Protein AF-A0A4Y2BLA0-F1 (afdb_monomer_lite)

pLDDT: mean 83.07, std 15.46, range [32.91, 97.25]

Foldseek 3Di:
DDDPPDPDPPVVVCCCLCVVVVWDKDQQDDDDDDDPVVVVVVVVVVVVVVVVCVVPVCVVVVDDDDDDDDDDPPCDPPSRPDIDIDNDDPPPD

Structure (mmCIF, N/CA/C/O backbone):
data_AF-A0A4Y2BLA0-F1
#
_entry.id   AF-A0A4Y2BLA0-F1
#
loop_
_atom_site.group_PDB
_atom_site.id
_atom_site.type_symbol
_atom_site.label_atom_id
_atom_site.label_alt_id
_atom_site.label_comp_id
_atom_site.label_asym_id
_atom_site.label_entity_id
_atom_site.label_seq_id
_atom_site.pdbx_PDB_ins_code
_atom_site.Cartn_x
_atom_site.Cartn_y
_atom_site.Cartn_z
_atom_site.occupancy
_atom_site.B_iso_or_equiv
_atom_site.auth_seq_id
_atom_site.auth_comp_id
_atom_site.auth_asym_id
_atom_site.auth_atom_id
_atom_site.pdbx_PDB_model_num
ATOM 1 N N . MET A 1 1 ? -10.180 -9.728 26.275 1.00 32.91 1 MET A N 1
ATOM 2 C CA . MET A 1 1 ? -10.808 -8.779 27.222 1.00 32.91 1 MET A CA 1
ATOM 3 C C . MET A 1 1 ? -12.135 -8.307 26.623 1.00 32.91 1 MET A C 1
ATOM 5 O O .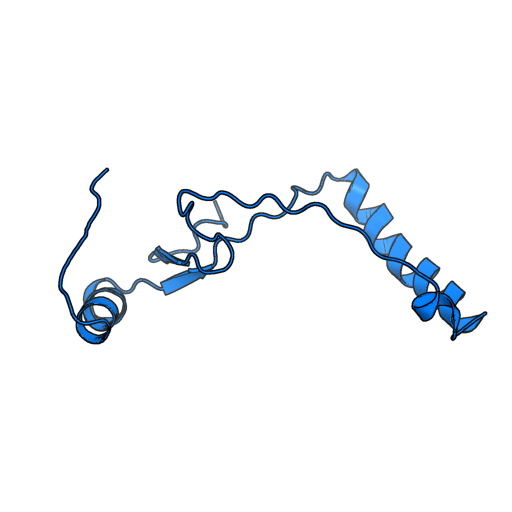 MET A 1 1 ? -12.104 -7.673 25.582 1.00 32.91 1 MET A O 1
ATOM 9 N N . GLY A 1 2 ? -13.264 -8.705 27.226 1.00 34.16 2 GLY A N 1
ATOM 10 C CA . GLY A 1 2 ? -14.625 -8.144 27.090 1.00 34.16 2 GLY A CA 1
ATOM 11 C C . GLY A 1 2 ? -15.233 -7.897 25.698 1.00 34.16 2 GLY A C 1
ATOM 12 O O . GLY A 1 2 ? -15.084 -6.811 25.148 1.00 34.16 2 GLY A O 1
ATOM 13 N 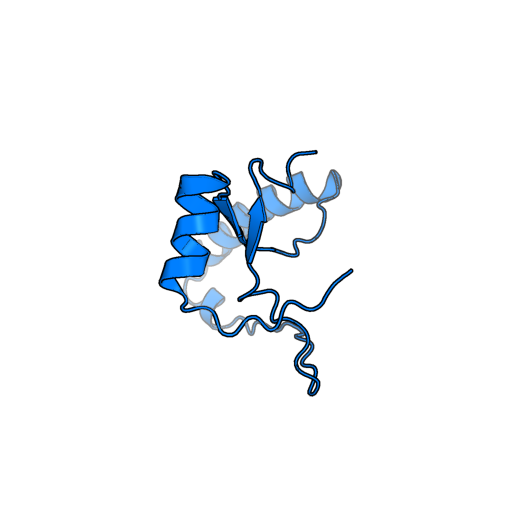N . ASN A 1 3 ? -16.052 -8.834 25.201 1.00 35.69 3 ASN A N 1
ATOM 14 C CA . ASN A 1 3 ? -16.984 -8.581 24.095 1.00 35.69 3 ASN A CA 1
ATOM 15 C C . ASN A 1 3 ? -18.097 -7.623 24.554 1.00 35.69 3 ASN A C 1
ATOM 17 O O . ASN A 1 3 ? -19.047 -8.026 25.223 1.00 35.69 3 ASN A O 1
ATOM 21 N N . PHE A 1 4 ? -17.995 -6.344 24.192 1.00 44.94 4 PHE A N 1
ATOM 22 C CA . PHE A 1 4 ? -19.067 -5.373 24.396 1.00 44.94 4 PHE A CA 1
ATOM 23 C C . PHE A 1 4 ? -20.128 -5.485 23.294 1.00 44.94 4 PHE A C 1
ATOM 25 O O . PHE A 1 4 ? -20.204 -4.656 22.390 1.00 44.94 4 PHE A O 1
ATOM 32 N N . GLN A 1 5 ? -21.011 -6.476 23.405 1.00 47.75 5 GLN A N 1
ATOM 33 C CA . GLN A 1 5 ? -22.339 -6.385 22.796 1.00 47.75 5 GLN A CA 1
ATOM 34 C C . GLN A 1 5 ? -23.170 -5.408 23.641 1.00 47.75 5 GLN A C 1
ATOM 36 O O . GLN A 1 5 ? -23.839 -5.794 24.594 1.00 47.75 5 GLN A O 1
ATOM 41 N N . LYS A 1 6 ? -23.071 -4.103 23.354 1.00 53.31 6 LYS A N 1
ATOM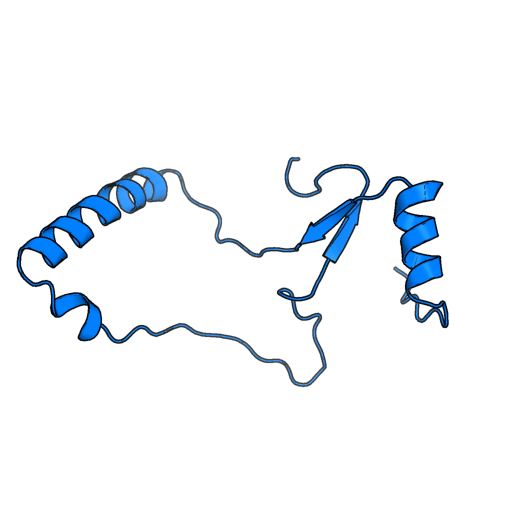 42 C CA . LYS A 1 6 ? -23.950 -3.091 23.957 1.00 53.31 6 LYS A CA 1
ATOM 43 C C . LYS A 1 6 ? -25.029 -2.688 22.959 1.00 53.31 6 LYS A C 1
ATOM 45 O O . LYS A 1 6 ? -24.718 -2.164 21.894 1.00 53.31 6 LYS A O 1
ATOM 50 N N . HIS A 1 7 ? -26.288 -2.858 23.360 1.00 55.31 7 HIS A N 1
ATOM 51 C CA . HIS A 1 7 ? -27.496 -2.304 22.738 1.00 55.31 7 HIS A CA 1
ATOM 52 C C . HIS A 1 7 ? -27.546 -0.761 22.840 1.00 55.31 7 HIS A C 1
ATOM 54 O O . HIS A 1 7 ? -28.518 -0.184 23.314 1.00 55.31 7 HIS A O 1
ATOM 60 N N . ALA A 1 8 ? -26.470 -0.067 22.468 1.00 62.72 8 ALA A N 1
ATOM 61 C CA . ALA A 1 8 ? -26.386 1.389 22.488 1.00 62.72 8 ALA A CA 1
ATOM 62 C C . ALA A 1 8 ? -26.534 1.931 21.064 1.00 62.72 8 ALA A C 1
ATOM 64 O O . ALA A 1 8 ? -25.937 1.400 20.127 1.00 62.72 8 ALA A O 1
ATOM 65 N N . CYS A 1 9 ? -27.306 3.009 20.888 1.00 77.19 9 CYS A N 1
ATOM 66 C CA . CYS A 1 9 ? -27.424 3.630 19.572 1.00 77.19 9 CYS A CA 1
ATOM 67 C C . CYS A 1 9 ? -26.059 4.186 19.127 1.00 77.19 9 CYS A C 1
ATOM 69 O O . CYS A 1 9 ? -25.281 4.708 19.935 1.00 77.19 9 CYS A O 1
ATOM 71 N N . VAL A 1 10 ? -25.772 4.091 17.827 1.00 76.25 10 VAL A N 1
ATOM 72 C CA . VAL A 1 10 ? -24.485 4.491 17.226 1.00 76.25 10 VAL A CA 1
ATOM 73 C C . VAL A 1 10 ? -24.099 5.929 17.602 1.00 76.25 10 VAL A C 1
ATOM 75 O O . VAL A 1 10 ? -22.930 6.222 17.860 1.00 76.25 10 VAL A O 1
ATOM 78 N N . ASN A 1 11 ? -25.086 6.822 17.721 1.00 84.75 11 ASN A N 1
ATOM 79 C CA . ASN A 1 11 ? -24.873 8.216 18.108 1.00 84.75 11 ASN A CA 1
ATOM 80 C C . ASN A 1 11 ? -24.407 8.372 19.560 1.00 84.75 11 ASN A C 1
ATOM 82 O O . ASN A 1 11 ? -23.551 9.214 19.832 1.00 84.75 11 ASN A O 1
ATOM 86 N N . THR A 1 12 ? -24.921 7.564 20.489 1.00 88.44 12 THR A N 1
ATOM 87 C CA . THR A 1 12 ? -24.485 7.582 21.892 1.00 88.44 12 THR A CA 1
ATOM 88 C C . THR A 1 12 ? -23.041 7.107 22.010 1.00 88.44 12 THR A C 1
ATOM 90 O O . THR A 1 12 ? -22.230 7.769 22.653 1.00 88.44 12 THR A O 1
ATOM 93 N N . VAL A 1 13 ? -22.685 6.027 21.309 1.00 86.50 13 VAL A N 1
ATOM 94 C CA . VAL A 1 13 ? -21.306 5.512 21.270 1.00 86.50 13 VAL A CA 1
ATOM 95 C C . VAL A 1 13 ? -20.349 6.559 20.695 1.00 86.50 13 VAL A C 1
ATOM 97 O O . VAL A 1 13 ? -19.319 6.853 21.300 1.00 86.50 13 VAL A O 1
ATOM 100 N N . ARG A 1 14 ? -20.714 7.202 19.577 1.00 86.06 14 ARG A N 1
ATOM 101 C CA . ARG A 1 14 ? -19.902 8.264 18.966 1.00 86.06 14 ARG A CA 1
ATOM 102 C C . ARG A 1 14 ? -19.720 9.469 19.893 1.00 86.06 14 ARG A C 1
ATOM 104 O O . ARG A 1 14 ? -18.607 9.979 19.985 1.00 86.06 14 ARG A O 1
ATOM 111 N N . LYS A 1 15 ? -20.776 9.919 20.584 1.00 91.12 15 LYS A N 1
ATOM 112 C CA . LYS A 1 15 ? -20.697 11.034 21.547 1.00 91.12 15 LYS A CA 1
ATOM 113 C C . LYS A 1 15 ? -19.751 10.712 22.700 1.00 91.12 15 LYS A C 1
ATOM 115 O O . LYS A 1 15 ? -18.912 11.543 23.028 1.00 91.12 15 LYS A O 1
ATOM 120 N N . ILE A 1 16 ? -19.845 9.512 23.273 1.00 92.12 16 ILE A N 1
ATOM 121 C CA . ILE A 1 16 ? -18.952 9.085 24.357 1.00 92.12 16 ILE A CA 1
ATOM 122 C C . ILE A 1 16 ? -17.501 9.059 23.863 1.00 92.12 16 ILE A C 1
ATOM 124 O O . ILE A 1 16 ? -16.635 9.682 24.471 1.00 92.12 16 ILE A O 1
ATOM 128 N N . LEU A 1 17 ? -17.241 8.407 22.726 1.00 91.44 17 LEU A N 1
ATOM 129 C CA . LEU A 1 17 ? -15.890 8.297 22.174 1.00 91.44 17 LEU A CA 1
ATOM 130 C C . LEU A 1 17 ? -15.290 9.666 21.839 1.00 91.44 17 LEU A C 1
ATOM 132 O O . LEU A 1 17 ? -14.143 9.926 22.183 1.00 91.44 17 LEU A O 1
ATOM 136 N N . ARG A 1 18 ? -16.055 10.556 21.199 1.00 91.06 18 ARG A N 1
ATOM 137 C CA . ARG A 1 18 ? -15.521 11.816 20.672 1.00 91.06 18 ARG A CA 1
ATOM 138 C C . ARG A 1 18 ? -15.533 12.966 21.671 1.00 91.06 18 ARG A C 1
ATOM 140 O O . ARG A 1 18 ? -14.552 13.694 21.747 1.00 91.06 18 ARG A O 1
ATOM 147 N N . ASN A 1 19 ? -16.617 13.120 22.424 1.00 90.56 19 ASN A N 1
ATOM 148 C CA . ASN A 1 19 ? -16.833 14.303 23.257 1.00 90.56 19 ASN A CA 1
ATOM 149 C C . ASN A 1 19 ? -16.394 14.081 24.707 1.00 90.56 19 ASN A C 1
ATOM 151 O O . ASN A 1 19 ? -15.975 15.033 25.352 1.00 90.56 19 ASN A O 1
ATOM 155 N N . ILE A 1 20 ? -16.483 12.846 25.218 1.00 92.12 20 ILE A N 1
ATOM 156 C CA . ILE A 1 20 ? -16.091 12.522 26.600 1.00 92.12 20 ILE A CA 1
ATOM 157 C C . ILE A 1 20 ? -14.656 11.993 26.629 1.00 92.12 20 ILE A C 1
ATOM 159 O O . ILE A 1 20 ? -13.808 12.514 27.345 1.00 92.12 20 ILE A O 1
ATOM 163 N N . LEU A 1 21 ? -14.369 10.960 25.834 1.00 92.62 21 LEU A N 1
ATOM 164 C CA . LEU A 1 21 ? -13.067 10.287 25.860 1.00 92.62 21 LEU A CA 1
ATOM 165 C C . LEU A 1 21 ? -12.009 10.974 24.990 1.00 92.62 21 LEU A C 1
ATOM 167 O O . LEU A 1 21 ? -10.816 10.753 25.212 1.00 92.62 21 LEU A O 1
ATOM 171 N N . GLN A 1 22 ? -12.436 11.824 24.047 1.00 92.44 22 GLN A N 1
ATOM 172 C CA . GLN A 1 22 ? -11.584 12.499 23.058 1.00 92.44 22 GLN A CA 1
ATOM 173 C C . GLN A 1 22 ? -10.798 11.519 22.169 1.00 92.44 22 GLN A C 1
ATOM 175 O O . GLN A 1 22 ? -9.672 11.781 21.762 1.00 92.44 22 GLN A O 1
ATOM 180 N N . TYR A 1 23 ? -11.392 10.366 21.856 1.00 94.31 23 TYR A N 1
ATOM 181 C CA . TYR A 1 23 ? -10.792 9.352 20.993 1.00 94.31 23 TYR A CA 1
ATOM 182 C C . TYR A 1 23 ? -11.042 9.664 19.518 1.00 94.31 23 TYR A C 1
ATOM 184 O O . TYR A 1 23 ? -12.100 10.169 19.128 1.00 94.31 23 TYR A O 1
ATOM 192 N N . PHE A 1 24 ? -10.070 9.330 18.683 1.00 90.19 24 PHE A N 1
ATOM 193 C CA . PHE A 1 24 ? -10.087 9.426 17.230 1.00 90.19 24 PHE A CA 1
ATOM 194 C C . PHE A 1 24 ? -10.201 8.025 16.638 1.00 90.19 24 PHE A C 1
ATOM 196 O O . PHE A 1 24 ? -9.778 7.046 17.247 1.00 90.19 24 PHE A O 1
ATOM 203 N N . SER A 1 25 ? -10.813 7.932 15.460 1.00 88.88 25 SER A N 1
ATOM 204 C CA . SER A 1 25 ? -10.992 6.663 14.762 1.00 88.88 25 SER A CA 1
ATOM 205 C C . SER A 1 25 ? -9.803 6.414 13.839 1.00 88.88 25 SER A C 1
ATOM 207 O O . SER A 1 25 ? -9.583 7.188 12.910 1.00 88.88 25 SER A O 1
ATOM 209 N N . PHE A 1 26 ? -9.077 5.324 14.066 1.00 88.50 26 PHE A N 1
ATOM 210 C CA . PHE A 1 26 ? -7.944 4.884 13.260 1.00 88.50 26 PHE A CA 1
ATOM 211 C C . PHE A 1 26 ? -8.319 3.615 12.504 1.00 88.50 26 PHE A C 1
ATOM 213 O O . PHE A 1 26 ? -8.842 2.663 13.085 1.00 88.50 26 PHE A O 1
ATOM 220 N N . LYS A 1 27 ? -8.086 3.592 11.192 1.00 86.12 27 LYS A N 1
ATOM 221 C CA . LYS A 1 27 ? -8.282 2.385 10.385 1.00 86.12 27 LYS A CA 1
ATOM 222 C C . LYS A 1 27 ? -7.109 1.444 10.623 1.00 86.12 27 LYS A C 1
ATOM 224 O O . LYS A 1 27 ? -5.968 1.868 10.493 1.00 86.12 27 LYS A O 1
ATOM 229 N N . ILE A 1 28 ? -7.399 0.182 10.930 1.00 81.12 28 ILE A N 1
ATOM 230 C CA . ILE A 1 28 ? -6.357 -0.843 10.940 1.00 81.12 28 ILE A CA 1
ATOM 231 C C . ILE A 1 28 ? -6.003 -1.140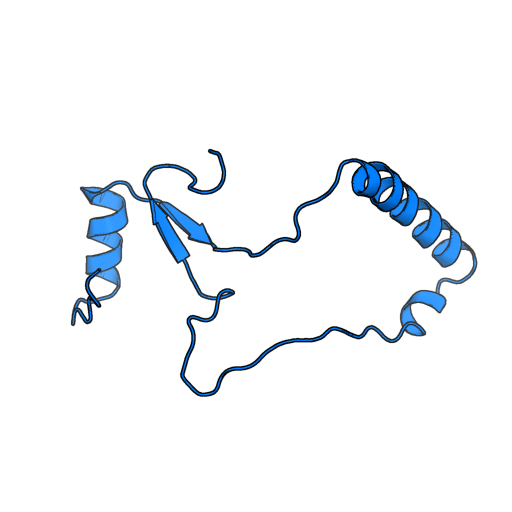 9.488 1.00 81.12 28 ILE A C 1
ATOM 233 O O . ILE A 1 28 ? -6.858 -1.554 8.705 1.00 81.12 28 ILE A O 1
ATOM 237 N N . THR A 1 29 ? -4.751 -0.904 9.128 1.00 76.38 29 THR A N 1
ATOM 238 C CA . THR A 1 29 ? -4.190 -1.307 7.842 1.00 76.38 29 THR A CA 1
ATOM 239 C C . THR A 1 29 ? -3.051 -2.264 8.115 1.00 76.38 29 THR A C 1
ATOM 241 O O . THR A 1 29 ? -2.088 -1.897 8.779 1.00 76.38 29 THR A O 1
ATOM 244 N N . HIS A 1 30 ? -3.175 -3.490 7.618 1.00 74.44 30 HIS A N 1
ATOM 245 C CA . HIS A 1 30 ? -2.044 -4.399 7.555 1.00 74.44 30 HIS A CA 1
ATOM 246 C C . HIS A 1 30 ? -1.229 -4.008 6.324 1.00 74.44 30 HIS A C 1
ATOM 248 O O . HIS A 1 30 ? -1.718 -4.120 5.201 1.00 74.44 30 HIS A O 1
ATOM 254 N N . VAL A 1 31 ? -0.038 -3.471 6.548 1.00 75.56 31 VAL A N 1
ATOM 255 C CA . VAL A 1 31 ? 0.929 -3.160 5.495 1.00 75.56 31 VAL A CA 1
ATOM 256 C C . VAL A 1 31 ? 2.122 -4.084 5.681 1.00 75.56 31 VAL A C 1
ATOM 258 O O . VAL A 1 31 ? 2.467 -4.411 6.814 1.00 75.56 31 VAL A O 1
ATOM 261 N N . GLN A 1 32 ? 2.718 -4.537 4.580 1.00 79.94 32 GLN A N 1
ATOM 262 C CA . GLN A 1 32 ? 3.987 -5.254 4.658 1.00 79.94 32 GLN A CA 1
ATOM 263 C C . GLN A 1 32 ? 5.058 -4.288 5.170 1.00 79.94 32 GLN A C 1
ATOM 265 O O . GLN A 1 32 ? 5.131 -3.143 4.712 1.00 79.94 32 GLN A O 1
ATOM 270 N N . GLU A 1 33 ? 5.841 -4.741 6.147 1.00 86.31 33 GLU A N 1
ATOM 271 C CA . GLU A 1 33 ? 7.009 -4.005 6.619 1.00 86.31 33 GLU A CA 1
ATOM 272 C C . GLU A 1 33 ? 8.012 -3.890 5.471 1.00 86.31 33 GLU A C 1
ATOM 274 O O . GLU A 1 33 ? 8.291 -4.874 4.789 1.00 86.31 33 GLU A O 1
ATOM 279 N N . LEU A 1 34 ? 8.517 -2.679 5.241 1.00 88.38 34 LEU A N 1
ATOM 280 C CA . LEU A 1 34 ? 9.533 -2.447 4.224 1.00 88.38 34 LEU A CA 1
ATOM 281 C C . LEU A 1 34 ? 10.901 -2.673 4.832 1.00 88.38 34 LEU A C 1
ATOM 283 O O . LEU A 1 34 ? 11.255 -2.026 5.820 1.00 88.38 34 LEU A O 1
ATOM 287 N N . VAL A 1 35 ? 11.693 -3.530 4.200 1.00 93.12 35 VAL A N 1
ATOM 288 C CA . VAL A 1 35 ? 13.110 -3.624 4.525 1.00 93.12 35 VAL A CA 1
ATOM 289 C C . VAL A 1 35 ? 13.873 -2.496 3.822 1.00 93.12 35 VAL A C 1
ATOM 291 O O . VAL A 1 35 ? 13.441 -2.014 2.773 1.00 93.12 35 VAL A O 1
ATOM 294 N N . PRO A 1 36 ? 15.036 -2.056 4.342 1.00 93.31 36 PRO A N 1
ATOM 295 C CA . PRO A 1 36 ? 15.808 -0.968 3.731 1.00 93.31 36 PRO A CA 1
ATOM 296 C C . PRO A 1 36 ? 16.141 -1.180 2.245 1.00 93.31 36 PRO A C 1
ATOM 298 O O . PRO A 1 36 ? 16.272 -0.211 1.502 1.00 93.31 36 PRO A O 1
ATOM 301 N N . ALA A 1 37 ? 16.245 -2.438 1.807 1.00 92.88 37 ALA A N 1
ATOM 302 C CA . ALA A 1 37 ? 16.479 -2.803 0.413 1.00 92.88 37 ALA A CA 1
ATOM 303 C C . ALA A 1 37 ? 15.267 -2.548 -0.507 1.00 92.88 37 ALA A C 1
ATOM 305 O O . ALA A 1 37 ? 15.455 -2.326 -1.700 1.00 92.88 37 ALA A O 1
ATOM 306 N N . ASP A 1 38 ? 14.042 -2.522 0.026 1.00 92.88 38 ASP A N 1
ATOM 307 C CA . ASP A 1 38 ? 12.829 -2.309 -0.771 1.00 92.88 38 ASP A CA 1
ATOM 308 C C . ASP A 1 38 ? 12.692 -0.856 -1.228 1.00 92.88 38 ASP A C 1
ATOM 310 O O . ASP A 1 38 ? 12.102 -0.583 -2.271 1.00 92.88 38 ASP A O 1
ATOM 314 N N . LEU A 1 39 ? 13.213 0.091 -0.443 1.00 91.00 39 LEU A N 1
ATOM 315 C CA . LEU A 1 39 ? 13.099 1.523 -0.722 1.00 91.00 39 LEU A CA 1
ATOM 316 C C . LEU A 1 39 ? 13.647 1.891 -2.114 1.00 91.00 39 LEU A C 1
ATOM 318 O O . LEU A 1 39 ? 12.866 2.409 -2.918 1.00 91.00 39 LEU A O 1
ATOM 322 N N . PRO A 1 40 ? 14.918 1.586 -2.455 1.00 95.56 40 PRO A N 1
ATOM 323 C CA . PRO A 1 40 ? 15.452 1.909 -3.775 1.00 95.56 40 PRO A CA 1
ATOM 324 C C . PRO A 1 40 ? 14.766 1.131 -4.907 1.00 95.56 40 PRO A C 1
ATOM 326 O O . PRO A 1 40 ? 14.558 1.690 -5.980 1.00 95.56 40 PRO A O 1
ATOM 329 N N . GLU A 1 41 ? 14.368 -0.128 -4.691 1.00 94.25 41 GLU A N 1
ATOM 330 C CA . GLU A 1 41 ? 13.680 -0.928 -5.717 1.00 94.25 41 GLU A CA 1
ATOM 331 C C . GLU A 1 41 ? 12.300 -0.352 -6.058 1.00 94.25 41 GLU A C 1
ATOM 333 O O . GLU A 1 41 ? 11.934 -0.222 -7.230 1.00 94.25 41 GLU A O 1
ATOM 338 N N . ARG A 1 42 ? 11.542 0.064 -5.037 1.00 92.50 42 ARG A N 1
ATOM 339 C CA . ARG A 1 42 ? 10.228 0.692 -5.217 1.00 92.50 42 ARG A CA 1
ATOM 340 C C . ARG A 1 42 ? 10.336 2.067 -5.867 1.00 92.50 42 ARG A C 1
ATOM 342 O O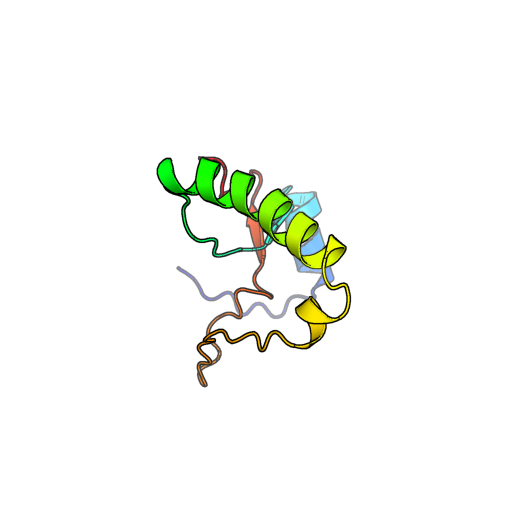 . ARG A 1 42 ? 9.517 2.383 -6.729 1.00 92.50 42 ARG A O 1
ATOM 349 N N . GLU A 1 43 ? 11.337 2.861 -5.490 1.00 95.31 43 GLU A N 1
ATOM 350 C CA . GLU A 1 43 ? 11.596 4.164 -6.111 1.00 95.31 43 GLU A CA 1
ATOM 351 C C . GLU A 1 43 ? 12.013 4.009 -7.581 1.00 95.31 43 GLU A C 1
ATOM 353 O O . GLU A 1 43 ? 11.527 4.736 -8.446 1.00 95.31 43 GLU A O 1
ATOM 358 N N . ALA A 1 44 ? 12.828 2.997 -7.895 1.00 96.38 44 ALA A N 1
ATOM 359 C CA . ALA A 1 44 ? 13.263 2.702 -9.257 1.00 96.38 44 ALA A CA 1
ATOM 360 C C . ALA A 1 44 ? 12.169 2.071 -10.137 1.00 96.38 44 ALA A C 1
ATOM 362 O O . ALA A 1 44 ? 12.256 2.144 -11.366 1.00 96.38 44 ALA A O 1
ATOM 363 N N . PHE A 1 45 ? 11.144 1.442 -9.556 1.00 96.06 45 PHE A N 1
ATOM 364 C CA . PHE A 1 45 ? 10.061 0.811 -10.314 1.00 96.06 45 PHE A CA 1
ATOM 365 C C . PHE A 1 45 ? 9.219 1.828 -11.094 1.00 96.06 45 PHE A C 1
ATOM 367 O O . PHE A 1 45 ? 8.967 1.628 -12.282 1.00 96.06 45 PHE A O 1
ATOM 374 N N . ALA A 1 46 ? 8.811 2.928 -10.455 1.00 94.94 46 ALA A N 1
ATOM 375 C CA . ALA A 1 46 ? 7.949 3.938 -11.071 1.00 94.94 46 ALA A CA 1
ATOM 376 C C . ALA A 1 46 ? 8.504 4.501 -12.400 1.00 94.94 46 ALA A C 1
ATOM 378 O O . ALA A 1 46 ? 7.784 4.440 -13.400 1.00 94.94 46 ALA A O 1
ATOM 379 N N . PRO A 1 47 ? 9.765 4.978 -12.487 1.00 96.88 47 PRO A N 1
ATOM 380 C CA . PRO A 1 47 ? 10.311 5.472 -13.750 1.00 96.88 47 PRO A CA 1
ATOM 381 C C . PRO A 1 47 ? 10.467 4.364 -14.801 1.00 96.88 47 PRO A C 1
ATOM 383 O O . PRO A 1 47 ? 10.216 4.612 -15.977 1.00 96.88 47 PRO A O 1
ATOM 386 N N . LYS A 1 48 ? 10.809 3.127 -14.406 1.00 96.75 48 LYS A N 1
ATOM 387 C CA . LYS A 1 48 ? 10.875 1.982 -15.336 1.00 96.75 48 LYS A CA 1
ATOM 388 C C . LYS A 1 48 ? 9.504 1.669 -15.943 1.00 96.75 48 LYS A C 1
ATOM 390 O O . LYS A 1 48 ? 9.404 1.417 -17.143 1.00 96.75 48 LYS A O 1
ATOM 395 N N . PHE A 1 49 ? 8.452 1.697 -15.126 1.00 96.25 49 PHE A N 1
ATOM 396 C CA . PHE A 1 49 ? 7.083 1.456 -15.573 1.00 96.25 49 PHE A CA 1
ATOM 397 C C . PHE A 1 49 ? 6.597 2.570 -16.511 1.00 96.25 49 PHE A C 1
ATOM 399 O O . PHE A 1 49 ? 6.047 2.279 -17.571 1.00 96.25 49 PHE A O 1
ATOM 406 N N . LEU A 1 50 ? 6.870 3.836 -16.173 1.00 96.50 50 LEU A N 1
ATOM 407 C CA . LEU A 1 50 ? 6.526 4.989 -17.012 1.00 96.50 50 LEU A CA 1
ATOM 408 C C . LEU A 1 50 ? 7.237 4.953 -18.368 1.00 96.50 50 LEU A C 1
ATOM 410 O O . LEU A 1 50 ? 6.576 5.066 -19.396 1.00 96.50 50 LEU A O 1
ATOM 414 N N . ALA A 1 51 ? 8.547 4.696 -18.392 1.00 97.25 51 ALA A N 1
ATOM 415 C CA . ALA A 1 51 ? 9.296 4.567 -19.643 1.00 97.25 51 ALA A CA 1
ATOM 416 C C . ALA A 1 51 ? 8.728 3.450 -20.537 1.00 97.25 51 ALA A C 1
ATOM 418 O O . ALA A 1 51 ? 8.698 3.569 -21.761 1.00 97.25 51 ALA A O 1
ATOM 419 N N . ARG A 1 52 ? 8.223 2.360 -19.941 1.00 96.50 52 ARG A N 1
ATOM 420 C CA . ARG A 1 52 ? 7.559 1.294 -20.698 1.00 96.50 52 ARG A CA 1
ATOM 421 C C . ARG A 1 52 ? 6.220 1.743 -21.286 1.00 96.50 52 ARG A C 1
ATOM 423 O O . ARG A 1 52 ? 5.925 1.380 -22.422 1.00 96.50 52 ARG A O 1
ATOM 430 N N . MET A 1 53 ? 5.444 2.532 -20.544 1.00 96.88 53 MET A N 1
ATOM 431 C CA . MET A 1 53 ? 4.188 3.115 -21.031 1.00 96.88 53 MET A CA 1
ATOM 432 C C . MET A 1 53 ? 4.401 4.118 -22.168 1.00 96.88 53 MET A C 1
ATOM 434 O O . MET A 1 53 ? 3.570 4.192 -23.066 1.00 96.88 53 MET A O 1
ATOM 438 N N . GLU A 1 54 ? 5.504 4.869 -22.159 1.00 96.88 54 GLU A N 1
ATOM 439 C CA . GLU A 1 54 ? 5.849 5.790 -23.253 1.00 96.88 54 GLU A CA 1
ATOM 440 C C . GLU A 1 54 ? 6.148 5.049 -24.562 1.00 96.88 54 GLU A C 1
ATOM 442 O O . GLU A 1 54 ? 5.794 5.526 -25.639 1.00 96.88 54 GLU A O 1
ATOM 447 N N . VAL A 1 55 ? 6.765 3.866 -24.475 1.00 97.06 55 VAL A N 1
ATOM 448 C CA . VAL A 1 55 ? 7.045 3.009 -25.638 1.00 97.06 55 VAL A CA 1
ATOM 449 C C . VAL A 1 55 ? 5.772 2.342 -26.163 1.00 97.06 55 VAL A C 1
ATOM 451 O O . VAL A 1 55 ? 5.597 2.221 -27.374 1.00 97.06 55 VAL A O 1
ATOM 454 N N . ASP A 1 56 ? 4.891 1.897 -25.267 1.00 96.81 56 ASP A N 1
ATOM 455 C CA . ASP A 1 56 ? 3.612 1.279 -25.614 1.00 96.81 56 ASP A CA 1
ATOM 456 C C . ASP A 1 56 ? 2.538 1.621 -24.572 1.00 96.81 56 ASP A C 1
ATOM 458 O O . ASP A 1 56 ? 2.437 1.003 -23.510 1.00 96.81 56 ASP A O 1
ATOM 462 N N . ASN A 1 57 ? 1.680 2.583 -24.911 1.00 95.19 57 ASN A N 1
ATOM 463 C CA . ASN A 1 57 ? 0.588 3.021 -24.043 1.00 95.19 57 ASN A CA 1
ATOM 464 C C . ASN A 1 57 ? -0.533 1.969 -23.908 1.00 95.19 57 ASN A C 1
ATOM 466 O O . ASN A 1 57 ? -1.379 2.067 -23.018 1.00 95.19 57 ASN A O 1
ATOM 470 N N . SER A 1 58 ? -0.568 0.956 -24.783 1.00 95.88 58 SER A N 1
ATOM 471 C CA . SER A 1 58 ? -1.524 -0.150 -24.678 1.00 95.88 58 SER A CA 1
ATOM 472 C C . SER A 1 58 ? -1.059 -1.237 -23.701 1.00 95.88 58 SER A C 1
ATOM 474 O O . SER A 1 58 ? -1.880 -1.984 -23.168 1.00 95.88 58 SER A O 1
ATOM 476 N N . TRP A 1 59 ? 0.244 -1.289 -23.409 1.00 96.38 59 TRP A N 1
ATOM 477 C CA . TRP A 1 59 ? 0.872 -2.325 -22.593 1.00 96.38 59 TRP A CA 1
ATOM 478 C C . TRP A 1 59 ? 0.235 -2.528 -21.207 1.00 96.38 59 TRP A C 1
ATOM 480 O O . TRP A 1 59 ? -0.006 -3.687 -20.863 1.00 96.38 59 TRP A O 1
ATOM 490 N N . PRO A 1 60 ? -0.113 -1.482 -20.423 1.00 95.38 60 PRO A N 1
ATOM 491 C CA . PRO A 1 60 ? -0.728 -1.673 -19.107 1.00 95.38 60 PRO A CA 1
ATOM 492 C C . PRO A 1 60 ? -2.045 -2.451 -19.146 1.00 95.38 60 PRO A C 1
ATOM 494 O O . PRO A 1 60 ? -2.364 -3.164 -18.197 1.00 95.38 60 PRO A O 1
ATOM 497 N N . TRP A 1 61 ? -2.795 -2.351 -20.248 1.00 96.38 61 TRP A N 1
ATOM 498 C CA . TRP A 1 61 ? -4.066 -3.055 -20.434 1.00 96.38 61 TRP A CA 1
ATOM 499 C C . TRP A 1 61 ? -3.886 -4.548 -20.716 1.00 96.38 61 TRP A C 1
ATOM 501 O O . TRP A 1 61 ? -4.828 -5.319 -20.556 1.00 96.38 61 TRP A O 1
ATOM 511 N N . ASN A 1 62 ? -2.675 -4.959 -21.091 1.00 95.75 62 ASN A N 1
ATOM 512 C CA . ASN A 1 62 ? -2.314 -6.351 -21.337 1.00 95.75 62 ASN A CA 1
ATOM 513 C C . ASN A 1 62 ? -1.733 -7.037 -20.086 1.00 95.75 62 ASN A C 1
ATOM 515 O O . ASN A 1 62 ? -1.335 -8.200 -20.153 1.00 95.75 62 ASN A O 1
ATOM 519 N N . ILE A 1 63 ? -1.666 -6.337 -18.945 1.00 95.75 63 ILE A N 1
ATOM 520 C CA . ILE A 1 63 ? -1.200 -6.898 -17.674 1.00 95.75 63 ILE A CA 1
ATOM 521 C C . ILE A 1 63 ? -2.384 -7.521 -16.934 1.00 95.75 63 ILE A C 1
ATOM 523 O O . ILE A 1 63 ? -3.313 -6.826 -16.520 1.00 95.75 63 ILE A O 1
ATOM 527 N N . LEU A 1 64 ? -2.323 -8.835 -16.714 1.00 96.69 64 LEU A N 1
ATOM 528 C CA . LEU A 1 64 ? -3.237 -9.520 -15.808 1.00 96.69 64 LEU A CA 1
ATOM 529 C C . LEU A 1 64 ? -2.672 -9.481 -14.386 1.00 96.69 64 LEU A C 1
ATOM 531 O O . LEU A 1 64 ? -1.678 -10.138 -14.083 1.00 96.69 64 LEU A O 1
ATOM 535 N N . TRP A 1 65 ? -3.319 -8.711 -13.516 1.00 94.44 65 TRP A N 1
ATOM 536 C CA . TRP A 1 65 ? -2.977 -8.642 -12.099 1.00 94.44 65 TRP A CA 1
ATOM 537 C C . TRP A 1 65 ? -3.614 -9.809 -11.345 1.00 94.44 65 TRP A C 1
ATOM 539 O O . TRP A 1 65 ? -4.790 -10.115 -11.545 1.00 94.44 65 TRP A O 1
ATOM 549 N N . ALA A 1 66 ? -2.848 -10.433 -10.457 1.00 93.00 66 ALA A N 1
ATOM 550 C CA . ALA A 1 66 ? -3.325 -11.470 -9.556 1.00 93.00 66 ALA A CA 1
ATOM 551 C C . ALA A 1 66 ? -2.865 -11.149 -8.132 1.00 93.00 66 ALA A C 1
ATOM 553 O O . ALA A 1 66 ? -1.757 -10.653 -7.935 1.00 93.00 66 ALA A O 1
ATOM 554 N N . ASP A 1 67 ? -3.727 -11.428 -7.161 1.00 89.69 67 ASP A N 1
ATOM 555 C CA . ASP A 1 67 ? -3.445 -11.308 -5.733 1.00 89.69 67 ASP A CA 1
ATOM 556 C C . ASP A 1 67 ? -4.228 -12.392 -4.983 1.00 89.69 67 ASP A C 1
ATOM 558 O O . ASP A 1 67 ? -5.256 -12.876 -5.472 1.00 89.69 67 ASP A O 1
ATOM 562 N N . GLU A 1 68 ? -3.748 -12.781 -3.807 1.00 87.75 68 GLU A N 1
ATOM 563 C CA . GLU A 1 68 ? -4.410 -13.758 -2.948 1.00 87.75 68 GLU A CA 1
ATOM 564 C C . GLU A 1 68 ? -5.147 -13.047 -1.809 1.00 87.75 68 GLU A C 1
ATOM 566 O O . GLU A 1 68 ? -4.595 -12.207 -1.102 1.00 87.75 68 GLU A O 1
ATOM 571 N N . ALA A 1 69 ? -6.413 -13.412 -1.592 1.00 79.44 69 ALA A N 1
ATOM 572 C CA . ALA A 1 69 ? -7.195 -12.917 -0.467 1.00 79.44 69 ALA A CA 1
ATOM 573 C C . ALA A 1 69 ? -7.800 -14.080 0.322 1.00 79.44 69 ALA A C 1
ATOM 575 O O . ALA A 1 69 ? -8.497 -14.935 -0.228 1.00 79.44 69 ALA A O 1
ATOM 576 N N . HIS A 1 70 ? -7.582 -14.080 1.638 1.00 77.94 70 HIS A N 1
ATOM 577 C CA . HIS A 1 70 ? -8.185 -15.056 2.540 1.00 77.94 70 HIS A CA 1
ATOM 578 C C . HIS A 1 70 ? -9.579 -14.600 2.987 1.00 77.94 70 HIS A C 1
ATOM 580 O O . HIS A 1 70 ? -9.757 -13.500 3.516 1.00 77.94 70 HIS A O 1
ATOM 586 N N . PHE A 1 71 ? -10.572 -15.476 2.827 1.00 73.56 71 PHE A N 1
ATOM 587 C CA . PHE A 1 71 ? -11.936 -15.267 3.313 1.00 73.56 71 PHE A CA 1
ATOM 588 C C . PHE A 1 71 ? -12.273 -16.310 4.382 1.00 73.56 71 PHE A C 1
ATOM 590 O O . PHE A 1 71 ? -12.139 -17.510 4.153 1.00 73.56 71 PHE A O 1
ATOM 597 N N . HIS A 1 72 ? -12.748 -15.864 5.547 1.00 76.06 72 HIS A N 1
ATOM 598 C CA . HIS A 1 72 ? -13.147 -16.750 6.643 1.00 76.06 72 HIS A CA 1
ATOM 599 C C . HIS A 1 72 ? -14.669 -16.718 6.839 1.00 76.06 72 HIS A C 1
ATOM 601 O O . HIS A 1 72 ? -15.251 -15.649 7.027 1.00 76.06 72 HIS A O 1
ATOM 607 N N . LEU A 1 73 ? -15.321 -17.889 6.858 1.00 75.56 73 LEU A N 1
ATOM 608 C CA . LEU A 1 73 ? -16.779 -18.003 7.050 1.00 75.56 73 LEU A CA 1
ATOM 609 C C . LEU A 1 73 ? -17.262 -17.539 8.437 1.00 75.56 73 LEU A C 1
ATOM 611 O O . LEU A 1 73 ? -18.416 -17.154 8.588 1.00 75.56 73 LEU A O 1
ATOM 615 N N . GLN A 1 74 ? -16.400 -17.564 9.454 1.00 71.25 74 GLN A N 1
ATOM 616 C CA . GLN A 1 74 ? -16.771 -17.301 10.853 1.00 71.25 74 GLN A CA 1
ATOM 617 C C . GLN A 1 74 ? -16.819 -15.814 11.246 1.00 71.25 74 GLN A C 1
ATOM 619 O O . GLN A 1 74 ? -16.903 -15.494 12.428 1.00 71.25 74 GLN A O 1
ATOM 624 N N . GLY A 1 75 ? -16.799 -14.888 10.282 1.00 57.22 75 GLY A N 1
ATOM 625 C CA . GLY A 1 75 ? -16.950 -13.463 10.583 1.00 57.22 75 GLY A CA 1
ATOM 626 C C . GLY A 1 75 ? -15.757 -12.878 11.338 1.00 57.22 75 GLY A C 1
ATOM 627 O O . GLY A 1 75 ? -15.934 -12.010 12.194 1.00 57.22 75 GLY A O 1
ATOM 628 N N . SER A 1 76 ? -14.539 -13.329 11.014 1.00 60.78 76 SER A N 1
ATOM 629 C CA . SER A 1 76 ? -13.323 -12.613 11.404 1.00 60.78 76 SER A CA 1
ATOM 630 C C . SER A 1 76 ? -13.500 -11.129 11.092 1.00 60.78 76 SER A C 1
ATOM 632 O O . SER A 1 76 ? -14.018 -10.775 10.028 1.00 60.78 76 SER A O 1
ATOM 634 N N . VAL A 1 77 ? -13.091 -10.266 12.023 1.00 59.28 77 VAL A N 1
ATOM 635 C CA . VAL A 1 77 ? -13.198 -8.814 11.880 1.00 59.28 77 VAL A CA 1
ATOM 636 C C . VAL A 1 77 ? -12.639 -8.415 10.518 1.00 59.28 77 VAL A C 1
ATOM 638 O O . VAL A 1 77 ? -11.449 -8.578 10.268 1.00 59.28 77 VAL A O 1
ATOM 641 N N . ASN A 1 78 ? -13.501 -7.906 9.631 1.00 68.56 78 ASN A N 1
ATOM 642 C CA . ASN A 1 78 ? -13.059 -7.384 8.347 1.00 68.56 78 ASN A CA 1
ATOM 643 C C . ASN A 1 78 ? -12.091 -6.231 8.639 1.00 68.56 78 ASN A C 1
ATOM 645 O O . ASN A 1 78 ? -12.519 -5.141 9.026 1.00 68.56 78 ASN A O 1
ATOM 649 N N . THR A 1 79 ? -10.796 -6.476 8.464 1.00 68.31 79 THR A N 1
ATOM 650 C CA . THR A 1 79 ? -9.720 -5.510 8.709 1.00 68.31 79 THR A CA 1
ATOM 651 C C . THR A 1 79 ? -9.932 -4.228 7.905 1.00 68.31 79 THR A C 1
ATOM 653 O O . THR A 1 79 ? -9.658 -3.142 8.408 1.00 68.31 79 THR A O 1
ATOM 656 N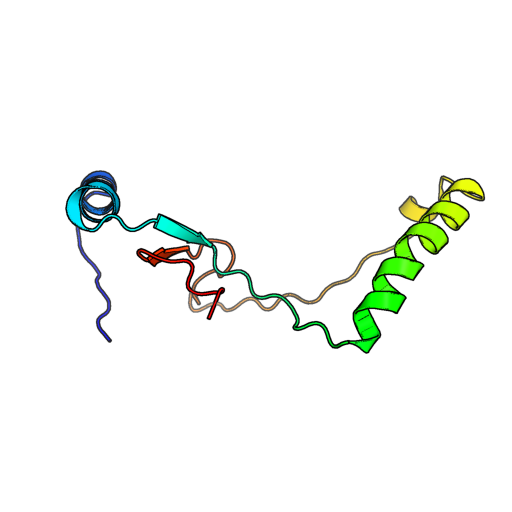 N . GLN A 1 80 ? -10.573 -4.299 6.732 1.00 69.62 80 GLN A N 1
ATOM 657 C CA . GLN A 1 80 ? -10.932 -3.119 5.938 1.00 69.62 80 GLN A CA 1
ATOM 658 C C . GLN A 1 80 ? -11.994 -2.232 6.613 1.00 69.62 80 GLN A C 1
ATOM 660 O O . GLN A 1 80 ? -11.950 -1.001 6.484 1.00 69.62 80 GLN A O 1
ATOM 665 N N . LYS A 1 81 ? -12.957 -2.831 7.327 1.00 73.75 81 LYS A N 1
ATOM 666 C CA . LYS A 1 81 ? -14.020 -2.114 8.060 1.00 73.75 81 LYS A CA 1
ATOM 667 C C . LYS A 1 81 ? -13.662 -1.856 9.524 1.00 73.75 81 LYS A C 1
ATOM 669 O O . LYS A 1 81 ? -14.351 -1.078 10.183 1.00 73.75 81 LYS A O 1
ATOM 674 N N . CYS A 1 82 ? -12.593 -2.464 10.028 1.00 80.75 82 CYS A N 1
ATOM 675 C CA . CYS A 1 82 ? -12.171 -2.294 11.405 1.00 80.75 82 CYS A CA 1
ATOM 676 C C . CYS A 1 82 ? -11.653 -0.872 11.662 1.00 80.75 82 CYS A C 1
ATOM 678 O O . CYS A 1 82 ? -10.944 -0.266 10.846 1.00 80.75 82 CYS A O 1
ATOM 680 N N . ARG A 1 83 ? -12.034 -0.327 12.817 1.00 85.12 83 ARG A N 1
ATOM 681 C CA . ARG A 1 83 ? -11.557 0.954 13.329 1.00 85.12 83 ARG A CA 1
ATOM 682 C C . ARG A 1 83 ? -11.214 0.791 14.806 1.00 85.12 83 ARG A C 1
ATOM 684 O O . ARG A 1 83 ? -12.069 0.361 15.579 1.00 85.12 83 ARG A O 1
ATOM 691 N N . ILE A 1 84 ? -10.006 1.180 15.191 1.00 87.69 84 ILE A N 1
ATOM 692 C CA . ILE A 1 84 ? -9.606 1.341 16.593 1.00 87.69 84 ILE A CA 1
ATOM 693 C C . ILE A 1 84 ? -9.935 2.772 17.008 1.00 87.69 84 ILE A C 1
ATOM 695 O O . ILE A 1 84 ? -9.822 3.697 16.205 1.00 87.69 84 ILE A O 1
ATOM 699 N N . TRP A 1 85 ? -10.359 2.961 18.253 1.00 89.50 85 TRP A N 1
ATOM 700 C CA . TRP A 1 85 ? -10.562 4.285 18.827 1.00 89.50 85 TRP A CA 1
ATOM 701 C C . TRP A 1 85 ? -9.526 4.524 19.921 1.00 89.50 85 TRP A C 1
ATOM 703 O O . TRP A 1 85 ? -9.504 3.782 20.898 1.00 89.50 85 TRP A O 1
ATOM 713 N N . ALA A 1 86 ? -8.681 5.540 19.752 1.00 89.75 86 ALA A N 1
ATOM 714 C CA . ALA A 1 86 ? -7.603 5.880 20.684 1.00 89.75 86 ALA A CA 1
ATOM 715 C C . ALA A 1 86 ? -7.384 7.403 20.733 1.00 89.75 86 ALA A C 1
ATOM 717 O O . ALA A 1 86 ? -7.860 8.120 19.853 1.00 89.75 86 ALA A O 1
ATOM 718 N N . ARG A 1 87 ? -6.701 7.920 21.763 1.00 91.44 87 ARG A N 1
ATOM 719 C CA . ARG A 1 87 ? -6.324 9.352 21.823 1.00 91.44 87 ARG A CA 1
ATOM 720 C C . ARG A 1 87 ? -5.177 9.690 20.881 1.00 91.44 87 ARG A C 1
ATOM 722 O O . ARG A 1 87 ? -5.191 10.748 20.267 1.00 91.44 87 ARG A O 1
ATOM 729 N N . GLU A 1 88 ? -4.232 8.772 20.762 1.00 89.12 88 GLU A N 1
ATOM 730 C CA . GLU A 1 88 ? -3.026 8.901 19.952 1.00 89.12 88 GLU A CA 1
ATOM 731 C C . GLU A 1 88 ? -3.021 7.829 18.867 1.00 89.12 88 GLU A C 1
ATOM 733 O O . GLU A 1 88 ? -3.755 6.841 18.959 1.00 89.12 88 GLU A O 1
ATOM 738 N N . ASN A 1 89 ? -2.222 8.047 17.823 1.00 83.62 89 ASN A N 1
ATOM 739 C CA . ASN A 1 89 ? -2.100 7.096 16.732 1.00 83.62 89 ASN A CA 1
ATOM 740 C C . ASN A 1 89 ? -1.382 5.828 17.228 1.00 83.62 89 ASN A C 1
ATOM 742 O O . ASN A 1 89 ? -0.190 5.895 17.529 1.00 83.62 89 ASN A O 1
ATOM 746 N N . PRO A 1 90 ? -2.060 4.667 17.277 1.00 78.62 90 PRO A N 1
ATOM 747 C CA . PRO A 1 90 ? -1.472 3.440 17.809 1.00 78.62 90 PRO A CA 1
ATOM 748 C C . PRO A 1 90 ? -0.357 2.860 16.923 1.00 78.62 90 PRO A C 1
ATOM 750 O O . PRO A 1 90 ? 0.263 1.877 17.309 1.00 78.62 90 PRO A O 1
ATOM 753 N N . PHE A 1 91 ? -0.113 3.438 15.743 1.00 77.44 91 PHE A N 1
ATOM 754 C CA . PHE A 1 91 ? 0.903 2.993 14.785 1.00 77.44 91 PHE A CA 1
ATOM 755 C C . PHE A 1 91 ? 2.187 3.845 14.800 1.00 77.44 91 PHE A C 1
ATOM 757 O O . PHE A 1 91 ? 3.010 3.698 13.905 1.00 77.44 91 PHE A O 1
ATOM 764 N N . GLN A 1 92 ? 2.341 4.774 15.752 1.00 69.94 92 GLN A N 1
ATOM 765 C CA . GLN A 1 92 ? 3.494 5.691 15.847 1.00 69.94 92 GLN A CA 1
ATOM 766 C C . GLN A 1 92 ? 4.351 5.479 17.111 1.00 69.94 92 GLN A C 1
ATOM 768 O O . GLN A 1 92 ? 4.983 6.427 17.573 1.00 69.94 92 GLN A O 1
ATOM 773 N N . MET A 1 93 ? 4.362 4.266 17.672 1.00 53.38 93 MET A N 1
ATOM 774 C CA . MET A 1 93 ? 5.281 3.884 18.757 1.00 53.38 93 MET A CA 1
ATOM 775 C C . MET A 1 93 ? 6.519 3.183 18.215 1.00 53.38 93 MET A C 1
ATOM 777 O O . MET A 1 93 ? 6.347 2.360 17.290 1.00 53.38 93 MET A O 1
#

Radius of gyration: 21.08 Å; chains: 1; bounding box: 44×32×53 Å

Secondary structure (DSSP, 8-state):
---------HHHHHHIIIIIS--EEEE----PPPPTTHHHHHHHHHHHHHHHHHH-TTGGGG----------TT----TTT-EEEESS-TT--

Organism: Araneus ventricosus (NCBI:txid182803)

Sequence (93 aa):
MGNFQKHACVNTVRKILRNILQYFSFKITHVQELVPADLPEREAFAPKFLARMEVDNSWPWNILWADEAHFHLQGSVNTQKCRIWARENPFQM